Protein AF-A0A1J5IRZ3-F1 (afdb_monomer)

pLDDT: mean 87.58, std 11.27, range [48.81, 98.0]

Organism: NCBI:txid1817892

Mean predicted aligned error: 4.99 Å

Nearest PDB structures (foldseek):
  7cxv-assembly1_B-2  TM=2.344E-01  e=6.772E-01  Saccharothrix mutabilis subsp. capreolus
  7rbp-assembly1_A  TM=2.945E-01  e=4.980E+00  Medicago truncatula
  7x81-assembly1_B  TM=2.844E-01  e=6.298E+00  Micromonospora sp.

Foldseek 3Di:
DPLVLLVVLCVVQVVLLLVLQQVLLVVLVVPDPFDKADWDWDADDPVVNDRKTKIKIFTADPVRQGAKIWIWIWAFVVVVVHDGFIAIWIFIAGPPRRGQDTDGVCVPDPVRGDSDSVVRNVSSVPPDSVVVSCCVVVGSSPDPVSVVNVVVVVD

Sequence (155 aa):
MQLEQYKSVWESLRSTILEKMTALAAGLKTVVEYTVSDVCISGPDEFLLSDEYRISFDLKNEKEVTVLSVEFALMDAADAGEDDGCAVMCGFNGHAGLILGGYAPARYSNDCYTTDVDVLSTRVDEFDIEEAAQFIVNEALQDETLLKEVREASK

Structure (mmCIF, N/CA/C/O backbone):
data_AF-A0A1J5IRZ3-F1
#
_entry.id   AF-A0A1J5IRZ3-F1
#
loop_
_atom_site.group_PDB
_atom_site.id
_atom_site.type_symbol
_atom_site.label_atom_id
_atom_site.label_alt_id
_atom_site.label_comp_id
_atom_site.label_asym_id
_atom_site.label_entity_id
_atom_site.label_seq_id
_atom_site.pdbx_PDB_ins_code
_atom_site.Cartn_x
_atom_site.Cartn_y
_atom_site.Cartn_z
_atom_site.occupancy
_atom_site.B_iso_or_equiv
_atom_site.auth_seq_id
_atom_site.auth_comp_id
_atom_site.auth_asym_id
_atom_site.auth_atom_id
_atom_site.pdbx_PDB_model_num
ATOM 1 N N . MET A 1 1 ? 18.480 7.747 -8.052 1.00 67.31 1 MET A N 1
ATOM 2 C CA . MET A 1 1 ? 18.384 8.055 -9.511 1.00 67.31 1 MET A CA 1
ATOM 3 C C . MET A 1 1 ? 18.301 9.581 -9.739 1.00 67.31 1 MET A C 1
ATOM 5 O O . MET A 1 1 ? 18.199 10.317 -8.766 1.00 67.31 1 MET A O 1
ATOM 9 N N . GLN A 1 2 ? 18.368 10.132 -10.968 1.00 71.19 2 GLN A N 1
ATOM 10 C CA . GLN A 1 2 ? 18.078 11.575 -11.162 1.00 71.19 2 GLN A CA 1
ATOM 11 C C . GLN A 1 2 ? 16.574 11.861 -10.978 1.00 71.19 2 GLN A C 1
ATOM 13 O O . GLN A 1 2 ? 15.745 11.144 -11.536 1.00 71.19 2 GLN A O 1
ATOM 18 N N . LEU A 1 3 ? 16.218 12.946 -10.275 1.00 70.94 3 LEU A N 1
ATOM 19 C CA . LEU A 1 3 ? 14.825 13.303 -9.938 1.00 70.94 3 LEU A CA 1
ATOM 20 C C . LEU A 1 3 ? 13.875 13.341 -11.153 1.00 70.94 3 LEU A C 1
ATOM 22 O O . LEU A 1 3 ? 12.727 12.915 -11.060 1.00 70.94 3 LEU A O 1
ATOM 26 N N . GLU A 1 4 ? 14.351 13.812 -12.308 1.00 71.94 4 GLU A N 1
ATOM 27 C CA . GLU A 1 4 ? 13.554 13.864 -13.545 1.00 71.94 4 GLU A CA 1
ATOM 28 C C . GLU A 1 4 ? 13.215 12.469 -14.089 1.00 71.94 4 GLU A C 1
ATOM 30 O O . GLU A 1 4 ? 12.097 12.228 -14.544 1.00 71.94 4 GLU A O 1
ATOM 35 N N . GLN A 1 5 ? 14.152 11.520 -14.001 1.00 76.19 5 GLN A N 1
ATOM 36 C CA . GLN A 1 5 ? 13.895 10.128 -14.372 1.00 76.19 5 GLN A C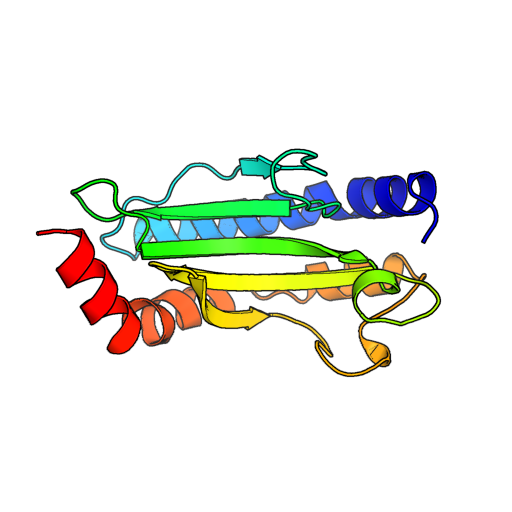A 1
ATOM 37 C C . GLN A 1 5 ? 12.923 9.490 -13.379 1.00 76.19 5 GLN A C 1
ATOM 39 O O . GLN A 1 5 ? 11.962 8.855 -13.794 1.00 76.19 5 GLN A O 1
ATOM 44 N N . TYR A 1 6 ? 13.106 9.747 -12.084 1.00 80.44 6 TYR A N 1
ATOM 45 C CA . TYR A 1 6 ? 12.239 9.241 -11.017 1.00 80.44 6 TYR A CA 1
ATOM 46 C C . TYR A 1 6 ? 10.788 9.695 -11.181 1.00 80.44 6 TYR A C 1
ATOM 48 O O . TYR A 1 6 ? 9.857 8.888 -11.165 1.00 80.44 6 TYR A O 1
ATOM 56 N N . LYS A 1 7 ? 10.597 10.981 -11.474 1.00 84.94 7 LYS A N 1
ATOM 57 C CA . LYS A 1 7 ? 9.291 11.546 -11.804 1.00 84.94 7 LYS A CA 1
ATOM 58 C C . LYS A 1 7 ? 8.692 10.938 -13.075 1.00 84.94 7 LYS A C 1
ATOM 60 O O . LYS A 1 7 ? 7.509 10.617 -13.082 1.00 84.94 7 LYS A O 1
ATOM 65 N N . SER A 1 8 ? 9.488 10.753 -14.129 1.00 87.38 8 SER A N 1
ATOM 66 C CA . SER A 1 8 ? 9.027 10.128 -15.377 1.00 87.38 8 SER A CA 1
ATOM 67 C C . SER A 1 8 ? 8.554 8.686 -15.156 1.00 87.38 8 SER A C 1
ATOM 69 O O . SER A 1 8 ? 7.521 8.287 -15.694 1.00 87.38 8 SER A O 1
ATOM 71 N N . VAL A 1 9 ? 9.282 7.906 -14.349 1.00 90.31 9 VAL A N 1
ATOM 72 C CA . VAL A 1 9 ? 8.874 6.547 -13.962 1.00 90.31 9 VAL A CA 1
ATOM 73 C C . VAL A 1 9 ? 7.553 6.601 -13.198 1.00 90.31 9 VAL A C 1
ATOM 75 O O . VAL A 1 9 ? 6.604 5.914 -13.574 1.00 90.31 9 VAL A O 1
ATOM 78 N N . TRP A 1 10 ? 7.438 7.469 -12.191 1.00 91.31 10 TRP A N 1
ATOM 79 C CA . TRP A 1 10 ? 6.188 7.637 -11.450 1.00 91.31 10 TRP A CA 1
ATOM 80 C C . TRP A 1 10 ? 5.004 7.977 -12.359 1.00 91.31 10 TRP A C 1
ATOM 82 O O . TRP A 1 10 ? 3.959 7.338 -12.272 1.00 91.31 10 TRP A O 1
ATOM 92 N N . GLU A 1 11 ? 5.159 8.947 -13.260 1.00 91.12 11 GLU A N 1
ATOM 93 C CA . GLU A 1 11 ? 4.096 9.361 -14.179 1.00 91.12 11 GLU A CA 1
ATOM 94 C C . GLU A 1 11 ? 3.612 8.212 -15.076 1.00 91.12 11 GLU A C 1
ATOM 96 O O . GLU A 1 11 ? 2.415 8.137 -15.359 1.00 91.12 11 GLU A O 1
ATOM 101 N N . SER A 1 12 ? 4.503 7.290 -15.459 1.00 92.81 12 SER A N 1
ATOM 102 C CA . SER A 1 12 ? 4.144 6.104 -16.248 1.00 92.81 12 SER A CA 1
ATOM 103 C C . SER A 1 12 ? 3.343 5.056 -15.463 1.00 92.81 12 SER A C 1
ATOM 105 O O . SER A 1 12 ? 2.444 4.432 -16.022 1.00 92.81 12 SER A O 1
ATOM 107 N N . LEU A 1 13 ? 3.611 4.902 -14.162 1.00 93.50 13 LEU A N 1
ATOM 108 C CA . LEU A 1 13 ? 2.986 3.879 -13.312 1.00 93.50 13 LEU A CA 1
ATOM 109 C C . LEU A 1 13 ? 1.731 4.388 -12.587 1.00 93.50 13 LEU A C 1
ATOM 111 O O . LEU A 1 13 ? 0.824 3.615 -12.268 1.00 93.50 13 LEU A O 1
ATOM 115 N N . ARG A 1 14 ? 1.664 5.699 -12.321 1.00 94.00 14 ARG A N 1
ATOM 116 C CA . ARG A 1 14 ? 0.679 6.339 -11.436 1.00 94.00 14 ARG A CA 1
ATOM 117 C C . ARG A 1 14 ? -0.763 5.967 -11.762 1.00 94.00 14 ARG A C 1
ATOM 119 O O . ARG A 1 14 ? -1.543 5.764 -10.837 1.00 94.00 14 ARG A O 1
ATOM 126 N N . SER A 1 15 ? -1.139 5.922 -13.041 1.00 95.06 15 SER A N 1
ATOM 127 C CA . SER A 1 15 ? -2.525 5.625 -13.432 1.00 95.06 15 SER A CA 1
ATOM 128 C C . SER A 1 15 ? -2.935 4.216 -13.010 1.00 95.06 15 SER A C 1
ATOM 130 O O . SER A 1 15 ? -3.985 4.047 -12.396 1.00 95.06 15 SER A O 1
ATOM 132 N N . THR A 1 16 ? -2.090 3.223 -13.284 1.00 95.69 16 THR A N 1
ATOM 133 C CA . THR A 1 16 ? -2.353 1.819 -12.949 1.00 95.69 16 THR A CA 1
ATOM 134 C C . THR A 1 16 ? -2.359 1.603 -11.438 1.00 95.69 16 THR A C 1
ATOM 136 O O . THR A 1 16 ? -3.252 0.944 -10.907 1.00 95.69 16 THR A O 1
ATOM 139 N N . ILE A 1 17 ? -1.410 2.215 -10.720 1.00 95.50 17 ILE A N 1
ATOM 140 C CA . ILE A 1 17 ? -1.378 2.165 -9.251 1.00 95.50 17 ILE A CA 1
ATOM 141 C C . ILE A 1 17 ? -2.657 2.784 -8.676 1.00 95.50 17 ILE A C 1
ATOM 143 O O . ILE A 1 17 ? -3.288 2.198 -7.797 1.00 95.50 17 ILE A O 1
ATOM 147 N N . LEU A 1 18 ? -3.076 3.946 -9.188 1.00 96.38 18 LEU A N 1
ATOM 148 C CA . LEU A 1 18 ? -4.282 4.627 -8.725 1.00 96.38 18 LEU A CA 1
ATOM 149 C C . LEU A 1 18 ? -5.533 3.781 -8.956 1.00 96.38 18 LEU A C 1
ATOM 151 O O . LEU A 1 18 ? -6.375 3.693 -8.064 1.00 96.38 18 LEU A O 1
ATOM 155 N N . GLU A 1 19 ? -5.652 3.153 -10.125 1.00 97.12 19 GLU A N 1
ATOM 156 C CA . GLU A 1 19 ? -6.763 2.257 -10.444 1.00 97.12 19 GLU A CA 1
ATOM 157 C C . GLU A 1 19 ? -6.831 1.089 -9.455 1.00 97.12 19 GLU A C 1
ATOM 159 O O . GLU A 1 19 ? -7.875 0.864 -8.838 1.00 97.12 19 GLU A O 1
ATOM 164 N N . LYS A 1 20 ? -5.702 0.407 -9.223 1.00 96.56 20 LYS A N 1
ATOM 165 C CA . LYS A 1 20 ? -5.616 -0.730 -8.296 1.00 96.56 20 LYS A CA 1
ATOM 166 C C . LYS A 1 20 ? -5.919 -0.333 -6.853 1.00 96.56 20 LYS A C 1
ATOM 168 O O . LYS A 1 20 ? -6.705 -1.002 -6.188 1.00 96.56 20 LYS A O 1
ATOM 173 N N . MET A 1 21 ? -5.360 0.779 -6.379 1.00 97.50 21 MET A N 1
ATOM 174 C CA . MET A 1 21 ? -5.597 1.282 -5.020 1.00 97.50 21 MET A CA 1
ATOM 175 C C . MET A 1 21 ? -7.043 1.749 -4.825 1.00 97.50 21 MET A C 1
ATOM 177 O O . MET A 1 21 ? -7.634 1.507 -3.775 1.00 97.50 21 MET A O 1
ATOM 181 N N . THR A 1 22 ? -7.650 2.353 -5.850 1.00 98.00 22 THR A N 1
ATOM 182 C CA . THR A 1 22 ? -9.073 2.729 -5.836 1.00 98.00 22 THR A CA 1
ATOM 183 C C . THR A 1 22 ? -9.969 1.498 -5.789 1.00 98.00 22 THR A C 1
ATOM 185 O O . THR A 1 22 ? -10.922 1.467 -5.010 1.00 98.00 22 THR A O 1
ATOM 188 N N . ALA A 1 23 ? -9.658 0.470 -6.579 1.00 97.50 23 ALA A N 1
ATOM 189 C CA . ALA A 1 23 ? -10.389 -0.790 -6.573 1.00 97.50 23 ALA A CA 1
ATOM 190 C C . ALA A 1 23 ? -10.254 -1.528 -5.230 1.00 97.50 23 ALA A C 1
ATOM 192 O O . ALA A 1 23 ? -11.263 -1.987 -4.695 1.00 97.50 23 ALA A O 1
ATOM 193 N N . LEU A 1 24 ? -9.053 -1.564 -4.641 1.00 97.44 24 LEU A N 1
ATOM 194 C CA . LEU A 1 24 ? -8.824 -2.120 -3.305 1.00 97.44 24 LEU A CA 1
ATOM 195 C C . LEU A 1 24 ? -9.640 -1.376 -2.240 1.00 97.44 24 LEU A C 1
ATOM 197 O O . LEU A 1 24 ? -10.392 -1.999 -1.491 1.00 97.44 24 LEU A O 1
ATOM 201 N N . ALA A 1 25 ? -9.553 -0.043 -2.206 1.00 97.75 25 ALA A N 1
ATOM 202 C CA . ALA A 1 25 ? -10.307 0.779 -1.263 1.00 97.75 25 ALA A CA 1
ATOM 203 C C . ALA A 1 25 ? -11.825 0.581 -1.420 1.00 97.75 25 ALA A C 1
ATOM 205 O O . ALA A 1 25 ? -12.543 0.435 -0.430 1.00 97.75 25 ALA A O 1
ATOM 206 N N . ALA A 1 26 ? -12.327 0.535 -2.658 1.00 97.00 26 ALA A N 1
ATOM 207 C CA . ALA A 1 26 ? -13.737 0.284 -2.943 1.00 97.00 26 ALA A CA 1
ATOM 208 C C . ALA A 1 26 ? -14.184 -1.118 -2.500 1.00 97.00 26 ALA A C 1
ATOM 210 O O . ALA A 1 26 ? -15.260 -1.251 -1.921 1.00 97.00 26 ALA A O 1
ATOM 211 N N . GLY A 1 27 ? -13.359 -2.146 -2.723 1.00 96.62 27 GLY A N 1
ATOM 212 C CA . GLY A 1 27 ? -13.619 -3.507 -2.255 1.00 96.62 27 GLY A CA 1
ATOM 213 C C . GLY A 1 27 ? -13.706 -3.575 -0.731 1.00 96.62 27 GLY A C 1
ATOM 214 O O . GLY A 1 27 ? -14.701 -4.060 -0.191 1.00 96.62 27 GLY A O 1
ATOM 215 N N . LEU A 1 28 ? -12.727 -2.992 -0.031 1.00 97.06 28 LEU A N 1
ATOM 216 C CA . LEU A 1 28 ? -12.690 -2.956 1.433 1.00 97.06 28 LEU A CA 1
ATOM 217 C C . LEU A 1 28 ? -13.912 -2.251 2.032 1.00 97.06 28 LEU A C 1
ATOM 219 O O . LEU A 1 28 ? -14.503 -2.787 2.967 1.00 97.06 28 LEU A O 1
ATOM 223 N N . LYS A 1 29 ? -14.374 -1.133 1.444 1.00 96.44 29 LYS A N 1
ATOM 224 C CA . LYS A 1 29 ? -15.603 -0.421 1.870 1.00 96.44 29 LYS A CA 1
ATOM 225 C C . LYS A 1 29 ? -16.839 -1.323 1.965 1.00 96.44 29 LYS A C 1
ATOM 227 O O . LYS A 1 29 ? -17.789 -0.969 2.655 1.00 96.44 29 LYS A O 1
ATOM 232 N N . THR A 1 30 ? -16.855 -2.456 1.259 1.00 94.12 30 THR A N 1
ATOM 233 C CA . THR A 1 30 ? -17.990 -3.392 1.256 1.00 94.12 30 THR A CA 1
ATOM 234 C C . THR A 1 30 ? -17.871 -4.532 2.267 1.00 94.12 30 THR A C 1
ATOM 236 O O . THR A 1 30 ? -18.867 -5.214 2.507 1.00 94.12 30 THR A O 1
ATOM 239 N N . VAL A 1 31 ? -16.690 -4.748 2.859 1.00 94.25 31 VAL A N 1
ATOM 240 C CA . VAL A 1 31 ? -16.400 -5.935 3.686 1.00 94.25 31 VAL A CA 1
ATOM 241 C C . VAL A 1 31 ? -15.846 -5.628 5.077 1.00 94.25 31 VAL A C 1
ATOM 243 O O . VAL A 1 31 ? -15.894 -6.510 5.931 1.00 94.25 31 VAL A O 1
ATOM 246 N N . VAL A 1 32 ? -15.346 -4.414 5.336 1.00 94.81 32 VAL A N 1
ATOM 247 C CA . VAL A 1 32 ? -14.852 -4.016 6.667 1.00 94.81 32 VAL A CA 1
ATOM 248 C C . VAL A 1 32 ? -15.831 -3.096 7.394 1.00 94.81 32 VAL A C 1
ATOM 250 O O . VAL A 1 32 ? -16.587 -2.356 6.771 1.00 94.81 32 VAL A O 1
ATOM 253 N N . GLU A 1 33 ? -15.788 -3.104 8.728 1.00 94.12 33 GLU A N 1
ATOM 254 C CA . GLU A 1 33 ? -16.567 -2.180 9.571 1.00 94.12 33 GLU A CA 1
ATOM 255 C C . GLU A 1 33 ? -15.924 -0.787 9.724 1.00 94.12 33 GLU A C 1
ATOM 257 O O . GLU A 1 33 ? -16.530 0.126 10.281 1.00 94.12 33 GLU A O 1
ATOM 262 N N . TYR A 1 34 ? -14.697 -0.615 9.227 1.00 95.38 34 TYR A N 1
ATOM 263 C CA . TYR A 1 34 ? -13.935 0.629 9.303 1.00 95.38 34 TYR A CA 1
ATOM 264 C C . TYR A 1 34 ? -14.329 1.627 8.208 1.00 95.38 34 TYR A C 1
ATOM 266 O O . TYR A 1 34 ? -14.646 1.256 7.076 1.00 95.38 34 TYR A O 1
ATOM 274 N N . THR A 1 35 ? -14.212 2.918 8.515 1.00 96.94 35 THR A N 1
ATOM 275 C CA . THR A 1 35 ? -14.305 3.981 7.512 1.00 96.94 35 THR A CA 1
ATOM 276 C C . THR A 1 35 ? -13.052 3.955 6.648 1.00 96.94 35 THR A C 1
ATOM 278 O O . THR A 1 35 ? -11.961 4.265 7.121 1.00 96.94 35 THR A O 1
ATOM 281 N N . VAL A 1 36 ? -13.201 3.615 5.370 1.00 97.44 36 VAL A N 1
ATOM 282 C CA . VAL A 1 36 ? -12.114 3.714 4.387 1.00 97.44 36 VAL A CA 1
ATOM 283 C C . VAL A 1 36 ? -12.092 5.131 3.814 1.00 97.44 36 VAL A C 1
ATOM 285 O O . VAL A 1 36 ? -13.095 5.584 3.250 1.00 97.44 36 VAL A O 1
ATOM 288 N N . SER A 1 37 ? -10.963 5.827 3.946 1.00 96.56 37 SER A N 1
ATOM 289 C CA . SER A 1 37 ? -10.784 7.178 3.411 1.00 96.56 37 SER A CA 1
ATOM 290 C C . SER A 1 37 ? -10.839 7.207 1.882 1.00 96.56 37 SER A C 1
ATOM 292 O O . SER A 1 37 ? -10.861 6.179 1.198 1.00 96.56 37 SER A O 1
ATOM 294 N N . ASP A 1 38 ? -10.846 8.413 1.323 1.00 95.50 38 ASP A N 1
ATOM 295 C CA . ASP A 1 38 ? -10.550 8.578 -0.095 1.00 95.50 38 ASP A CA 1
ATOM 296 C C . ASP A 1 38 ? -9.081 8.245 -0.371 1.00 95.50 38 ASP A C 1
ATOM 298 O O . ASP A 1 38 ? -8.219 8.397 0.503 1.00 95.50 38 ASP A O 1
ATOM 302 N N . VAL A 1 39 ? -8.817 7.776 -1.591 1.00 96.38 39 VAL A N 1
ATOM 303 C CA . VAL A 1 39 ? -7.459 7.515 -2.065 1.00 96.38 39 VAL A CA 1
ATOM 304 C C . VAL A 1 39 ? -6.768 8.848 -2.323 1.00 96.38 39 VAL A C 1
ATOM 306 O O . VAL A 1 39 ? -7.250 9.676 -3.099 1.00 96.38 39 VAL A O 1
ATOM 309 N N . CYS A 1 40 ? -5.635 9.048 -1.663 1.00 93.62 40 CYS A N 1
ATOM 310 C CA . CYS A 1 40 ? -4.804 10.231 -1.766 1.00 93.62 40 CYS A CA 1
ATOM 311 C C . CYS A 1 40 ? -3.574 9.943 -2.629 1.00 93.62 40 CYS A C 1
ATOM 313 O O . CYS A 1 40 ? -3.065 8.825 -2.664 1.00 93.62 40 CYS A O 1
ATOM 315 N N . ILE A 1 41 ? -3.093 10.972 -3.321 1.00 90.81 41 ILE A N 1
ATOM 316 C CA . ILE A 1 41 ? -1.834 10.942 -4.060 1.00 90.81 41 ILE A CA 1
ATOM 317 C C . ILE A 1 41 ? -0.927 11.966 -3.396 1.00 90.81 41 ILE A C 1
ATOM 319 O O . ILE A 1 41 ? -1.232 13.160 -3.424 1.00 90.81 41 ILE A O 1
ATOM 323 N N . SER A 1 42 ? 0.175 11.505 -2.823 1.00 84.62 42 SER A N 1
ATOM 324 C CA . SER A 1 42 ? 1.214 12.357 -2.253 1.00 84.62 42 SER A CA 1
ATOM 325 C C . SER A 1 42 ? 2.502 12.221 -3.060 1.00 84.62 42 SER A C 1
ATOM 327 O O . SER A 1 42 ? 2.775 11.196 -3.685 1.00 84.62 42 SER A O 1
ATOM 329 N N . GLY A 1 43 ? 3.263 13.306 -3.116 1.00 75.06 43 GLY A N 1
ATOM 330 C CA . GLY A 1 43 ? 4.587 13.323 -3.725 1.00 75.06 43 GLY A CA 1
ATOM 331 C C . GLY A 1 43 ? 5.664 13.573 -2.675 1.00 75.06 43 GLY A C 1
ATOM 332 O O . GLY A 1 43 ? 5.337 13.586 -1.486 1.00 75.06 43 GLY A O 1
ATOM 333 N N . PRO A 1 44 ? 6.897 13.851 -3.131 1.00 70.25 44 PRO A N 1
ATOM 334 C CA . PRO A 1 44 ? 7.980 14.314 -2.281 1.00 70.25 44 PRO A CA 1
ATOM 335 C C . PRO A 1 44 ? 7.490 15.438 -1.364 1.00 70.25 44 PRO A C 1
ATOM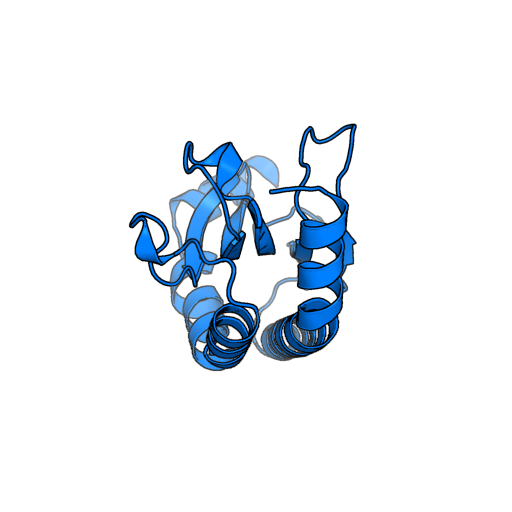 337 O O . PRO A 1 44 ? 6.997 16.466 -1.841 1.00 70.25 44 PRO A O 1
ATOM 340 N N . ASP A 1 45 ? 7.596 15.223 -0.060 1.00 60.34 45 ASP A N 1
ATOM 341 C CA . ASP A 1 45 ? 7.179 16.167 0.967 1.00 60.34 45 ASP A CA 1
ATOM 342 C C . ASP A 1 45 ? 8.404 16.565 1.795 1.00 60.34 45 ASP A C 1
ATOM 344 O O . ASP A 1 45 ? 8.947 15.782 2.581 1.00 60.34 45 ASP A O 1
ATOM 348 N N . GLU A 1 46 ? 8.827 17.821 1.625 1.00 50.19 46 GLU A N 1
ATOM 349 C CA . GLU A 1 46 ? 9.956 18.414 2.348 1.00 50.19 46 GLU A CA 1
ATOM 350 C C . GLU A 1 46 ? 9.759 18.390 3.876 1.00 50.19 46 GLU A C 1
ATOM 352 O O . GLU A 1 46 ? 10.741 18.386 4.619 1.00 50.19 46 GLU A O 1
ATOM 357 N N . PHE A 1 47 ? 8.514 18.351 4.366 1.00 48.81 47 PHE A N 1
ATOM 358 C CA . PHE A 1 47 ? 8.200 18.279 5.795 1.00 48.81 47 PHE A CA 1
ATOM 359 C C . PHE A 1 47 ? 8.265 16.858 6.352 1.00 48.81 47 PHE A C 1
ATOM 361 O O . PHE A 1 47 ? 8.636 16.685 7.514 1.00 48.81 47 PHE A O 1
ATOM 368 N N . LEU A 1 48 ? 7.912 15.851 5.549 1.00 50.62 48 LEU A N 1
ATOM 369 C CA . LEU A 1 48 ? 7.961 14.442 5.956 1.00 50.62 48 LEU A CA 1
ATOM 370 C C . LEU A 1 48 ? 9.329 13.799 5.705 1.00 50.62 48 LEU A C 1
ATOM 372 O O . LEU A 1 48 ? 9.512 12.636 6.057 1.00 50.62 48 LEU A O 1
ATOM 376 N N . LEU A 1 49 ? 10.282 14.551 5.133 1.00 58.69 49 LEU A N 1
ATOM 377 C CA . LEU A 1 49 ? 11.598 14.052 4.717 1.00 58.69 49 LEU A CA 1
ATOM 378 C C . LEU A 1 49 ? 11.478 12.797 3.841 1.00 58.69 49 LEU A C 1
ATOM 380 O O . LEU A 1 49 ? 12.322 11.909 3.908 1.00 58.69 49 LEU A O 1
ATOM 384 N N . SER A 1 50 ? 10.404 12.723 3.054 1.00 64.38 50 SER A N 1
ATOM 385 C CA . SER A 1 50 ? 10.187 11.656 2.089 1.00 64.38 50 SER A CA 1
ATOM 386 C C . SER A 1 50 ? 10.267 12.263 0.704 1.00 64.38 50 SER A C 1
ATOM 388 O O . SER A 1 50 ? 9.559 13.217 0.386 1.00 64.38 50 SER A O 1
ATOM 390 N N . ASP A 1 51 ? 11.142 11.711 -0.114 1.00 67.75 51 ASP A N 1
ATOM 391 C CA . ASP A 1 51 ? 11.282 11.998 -1.534 1.00 67.75 51 ASP A CA 1
ATOM 392 C C . ASP A 1 51 ? 10.453 11.040 -2.406 1.00 67.75 51 ASP A C 1
ATOM 394 O O . ASP A 1 51 ? 10.531 11.088 -3.634 1.00 67.75 51 ASP A O 1
ATOM 398 N N . GLU A 1 52 ? 9.601 10.219 -1.786 1.00 77.56 52 GLU A N 1
ATOM 399 C CA . GLU A 1 52 ? 8.881 9.158 -2.474 1.00 77.56 52 GLU A CA 1
ATOM 400 C C . GLU A 1 52 ? 7.504 9.597 -2.973 1.00 77.56 52 GLU A C 1
ATOM 402 O O . GLU A 1 52 ? 6.708 10.231 -2.270 1.00 77.56 52 GLU A O 1
ATOM 407 N N . TYR A 1 53 ? 7.172 9.182 -4.194 1.00 86.31 53 TYR A N 1
ATOM 408 C CA . TYR A 1 53 ? 5.802 9.274 -4.682 1.00 86.31 53 TYR A CA 1
ATOM 409 C C . TYR A 1 53 ? 4.951 8.125 -4.151 1.00 86.31 53 TYR A C 1
ATOM 411 O O . TYR A 1 53 ? 5.343 6.958 -4.223 1.00 86.31 53 TYR A O 1
ATOM 419 N N . ARG A 1 54 ? 3.758 8.463 -3.653 1.00 91.06 54 ARG A N 1
ATOM 420 C CA . ARG A 1 54 ? 2.881 7.532 -2.942 1.00 91.06 54 ARG A CA 1
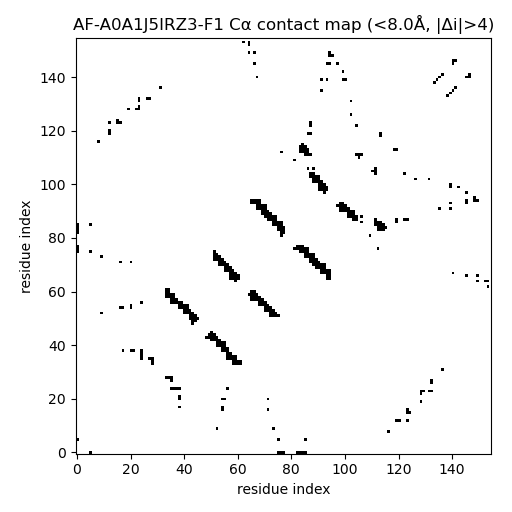ATOM 421 C C . ARG A 1 54 ? 1.421 7.708 -3.344 1.00 91.06 54 ARG A C 1
ATOM 423 O O . ARG A 1 54 ? 0.942 8.812 -3.609 1.00 91.06 54 ARG A O 1
ATOM 430 N N . ILE A 1 55 ? 0.694 6.600 -3.356 1.00 94.94 55 ILE A N 1
ATOM 431 C CA . ILE A 1 55 ? -0.768 6.568 -3.376 1.00 94.94 55 ILE A CA 1
ATOM 432 C C . ILE A 1 55 ? -1.206 5.811 -2.133 1.00 94.94 55 ILE A C 1
ATOM 434 O O . ILE A 1 55 ? -0.747 4.695 -1.911 1.00 94.94 55 ILE A O 1
ATOM 438 N N . SER A 1 56 ? -2.079 6.394 -1.322 1.00 95.56 56 SER A N 1
ATOM 439 C CA . SER A 1 56 ? -2.451 5.807 -0.036 1.00 95.56 56 SER A CA 1
ATOM 440 C C . SER A 1 56 ? -3.914 6.020 0.319 1.00 95.56 56 SER A C 1
ATOM 442 O O . SER A 1 56 ? -4.591 6.893 -0.223 1.00 95.56 56 SER A O 1
ATOM 444 N N . PHE A 1 57 ? -4.415 5.195 1.229 1.00 97.44 57 PHE A N 1
ATOM 445 C CA . PHE A 1 57 ? -5.680 5.411 1.922 1.00 97.44 57 PHE A CA 1
ATOM 446 C C . PHE A 1 57 ? -5.606 4.810 3.326 1.00 97.44 57 PHE A C 1
ATOM 448 O O . PHE A 1 57 ? -4.807 3.912 3.595 1.00 97.44 57 PHE A O 1
ATOM 455 N N . ASP A 1 58 ? -6.482 5.283 4.204 1.00 97.56 58 ASP A N 1
ATOM 456 C CA . ASP A 1 58 ? -6.551 4.858 5.595 1.00 97.56 58 ASP A CA 1
ATOM 457 C C . ASP A 1 58 ? -7.858 4.122 5.889 1.00 97.56 58 ASP A C 1
ATOM 459 O O . ASP A 1 58 ? -8.926 4.480 5.386 1.00 97.56 58 ASP A O 1
ATOM 463 N N . LEU A 1 59 ? -7.786 3.140 6.782 1.00 97.56 59 LEU A N 1
ATOM 464 C CA . LEU A 1 59 ? -8.919 2.581 7.505 1.00 97.56 59 LEU A CA 1
ATOM 465 C C . LEU A 1 59 ? -8.962 3.233 8.883 1.00 97.56 59 LEU A C 1
ATOM 467 O O . LEU A 1 59 ? -8.008 3.140 9.661 1.00 97.56 59 LEU A O 1
ATOM 471 N N . LYS A 1 60 ? -10.086 3.873 9.195 1.00 96.94 60 LYS A N 1
ATOM 472 C CA . LYS A 1 60 ? -10.316 4.577 10.456 1.00 96.94 60 LYS A CA 1
ATOM 473 C C . LYS A 1 60 ? -11.450 3.939 11.239 1.00 96.94 60 LYS A C 1
ATOM 475 O O . LYS A 1 60 ? -12.432 3.470 10.666 1.00 96.94 60 LYS A O 1
ATOM 480 N N . ASN A 1 61 ? -11.320 3.924 12.560 1.00 94.38 61 ASN A N 1
ATOM 481 C CA . ASN A 1 61 ? -12.413 3.511 13.436 1.00 94.38 61 ASN A CA 1
ATOM 482 C C . ASN A 1 61 ? -13.457 4.633 13.610 1.00 94.38 61 ASN A C 1
ATOM 484 O O . ASN A 1 61 ? -13.294 5.743 13.108 1.00 94.38 61 ASN A O 1
ATOM 488 N N . GLU A 1 62 ? -14.516 4.359 14.374 1.00 92.62 62 GLU A N 1
ATOM 489 C CA . GLU A 1 62 ? -15.598 5.316 14.671 1.00 92.62 62 GLU A CA 1
ATOM 490 C C . GLU A 1 62 ? -15.142 6.620 15.357 1.00 92.62 62 GLU A C 1
ATOM 492 O O . GLU A 1 62 ? -15.876 7.606 15.365 1.00 92.62 62 GLU A O 1
ATOM 497 N N . LYS A 1 63 ? -13.938 6.635 15.945 1.00 92.38 63 LYS A N 1
ATOM 498 C CA . LYS A 1 63 ? -13.331 7.804 16.598 1.00 92.38 63 LYS A CA 1
ATOM 499 C C . LYS A 1 63 ? -12.338 8.535 15.693 1.00 92.38 63 LYS A C 1
ATOM 501 O O . LYS A 1 63 ? -11.567 9.348 16.193 1.00 92.38 63 LYS A O 1
ATOM 506 N N . GLU A 1 64 ? -12.336 8.238 14.392 1.00 92.38 64 GLU A N 1
ATOM 507 C CA . GLU A 1 64 ? -11.415 8.801 13.395 1.00 92.38 64 GLU A CA 1
ATOM 508 C C . GLU A 1 64 ? -9.931 8.468 13.647 1.00 92.38 64 GLU A C 1
ATOM 510 O O . GLU A 1 64 ? -9.039 9.099 13.078 1.00 92.38 64 GLU A O 1
ATOM 515 N N . VAL A 1 65 ? -9.640 7.453 14.470 1.00 93.62 65 VAL A N 1
ATOM 516 C CA . VAL A 1 65 ? -8.272 6.958 14.668 1.00 93.62 65 VAL A CA 1
ATOM 517 C C . VAL A 1 65 ? -7.903 6.065 13.490 1.00 93.62 65 VAL A C 1
ATOM 519 O O . VAL A 1 65 ? -8.601 5.083 13.224 1.00 93.62 65 VAL A O 1
ATOM 522 N N . THR A 1 66 ? -6.794 6.376 12.814 1.00 94.81 66 THR A N 1
ATOM 523 C CA . THR A 1 66 ? -6.216 5.500 11.787 1.00 94.81 66 THR A CA 1
ATOM 524 C C . THR A 1 66 ? -5.765 4.189 12.424 1.00 94.81 66 THR A C 1
ATOM 526 O O . THR A 1 66 ? -4.908 4.172 13.313 1.00 94.81 66 THR A O 1
ATOM 529 N N . VAL A 1 67 ? -6.390 3.106 11.970 1.00 96.12 67 VAL A N 1
ATOM 530 C CA . VAL A 1 67 ? -6.118 1.719 12.356 1.00 96.12 67 VAL A CA 1
ATOM 531 C C . VAL A 1 67 ? -5.077 1.128 11.420 1.00 96.12 67 VAL A C 1
ATOM 533 O O . VAL A 1 67 ? -4.106 0.542 11.878 1.00 96.12 67 VAL A O 1
ATOM 536 N N . LEU A 1 68 ? -5.265 1.310 10.115 1.00 96.56 68 LEU A N 1
ATOM 537 C CA . LEU A 1 68 ? -4.373 0.787 9.092 1.00 96.56 68 LEU A CA 1
ATOM 538 C C . LEU A 1 68 ? -4.236 1.815 7.973 1.00 96.56 68 LEU A C 1
ATOM 540 O O . LEU A 1 68 ? -5.243 2.264 7.434 1.00 96.56 68 LEU A O 1
ATOM 544 N N . SER A 1 69 ? -3.009 2.142 7.603 1.00 95.94 69 SER A N 1
ATOM 545 C CA . SER A 1 69 ? -2.669 2.867 6.385 1.00 95.94 69 SER A CA 1
ATOM 546 C C . SER A 1 69 ? -2.168 1.877 5.341 1.00 95.94 69 SER A C 1
ATOM 548 O O . SER A 1 69 ? -1.276 1.066 5.606 1.00 95.94 69 SER A O 1
ATOM 550 N N . VAL A 1 70 ? -2.748 1.953 4.148 1.00 96.00 70 VAL A N 1
ATOM 551 C CA . VAL A 1 70 ? -2.323 1.191 2.974 1.00 96.00 70 VAL A CA 1
ATOM 552 C C . VAL A 1 70 ? -1.641 2.158 2.023 1.00 96.00 70 VAL A C 1
ATOM 554 O O . VAL A 1 70 ? -2.236 3.162 1.633 1.00 96.00 70 VAL A O 1
ATOM 557 N N . GLU A 1 71 ? -0.400 1.872 1.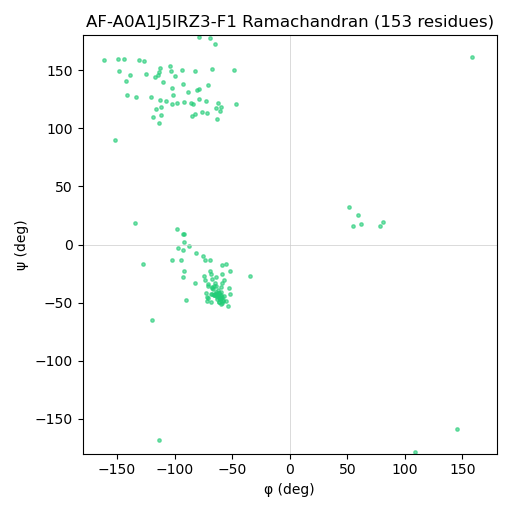652 1.00 93.81 71 GLU A N 1
ATOM 558 C CA . GLU A 1 71 ? 0.417 2.774 0.841 1.00 93.81 71 GLU A CA 1
ATOM 559 C C . GLU A 1 71 ? 1.093 2.017 -0.289 1.00 93.81 71 GLU A C 1
ATOM 561 O O . GLU A 1 71 ? 1.810 1.058 -0.040 1.00 93.81 71 GLU A O 1
ATOM 566 N N . PHE A 1 72 ? 0.924 2.496 -1.516 1.00 93.44 72 PHE A N 1
ATOM 567 C CA . PHE A 1 72 ? 1.723 2.088 -2.658 1.00 93.44 72 PHE A CA 1
ATOM 568 C C . PHE A 1 72 ? 2.758 3.172 -2.969 1.00 93.44 72 PHE A C 1
ATOM 570 O O . PHE A 1 72 ? 2.379 4.308 -3.255 1.00 93.44 72 PHE A O 1
ATOM 577 N N . ALA A 1 73 ? 4.041 2.823 -2.937 1.00 90.94 73 ALA A N 1
ATOM 578 C CA . ALA A 1 73 ? 5.164 3.736 -3.105 1.00 90.94 73 ALA A CA 1
ATOM 579 C C . ALA A 1 73 ? 6.101 3.289 -4.235 1.00 90.94 73 ALA A C 1
ATOM 581 O O . ALA A 1 73 ? 6.305 2.091 -4.465 1.00 90.94 73 ALA A O 1
ATOM 582 N N . LEU A 1 74 ? 6.690 4.269 -4.919 1.00 89.50 74 LEU A N 1
ATOM 583 C CA . LEU A 1 74 ? 7.893 4.077 -5.726 1.00 89.50 74 LEU A CA 1
ATOM 584 C C . LEU A 1 74 ? 9.095 4.379 -4.821 1.00 89.50 74 LEU A C 1
ATOM 586 O O . LEU A 1 74 ? 9.175 5.473 -4.288 1.00 89.50 74 LEU A O 1
ATOM 590 N N . MET A 1 75 ? 10.019 3.445 -4.639 1.00 87.19 75 MET A N 1
ATOM 591 C CA . MET A 1 75 ? 11.195 3.623 -3.773 1.00 87.19 75 MET A CA 1
ATOM 592 C C . MET A 1 75 ? 12.429 3.917 -4.631 1.00 87.19 75 MET A C 1
ATOM 594 O O . MET A 1 75 ? 12.630 3.227 -5.639 1.00 87.19 75 MET A O 1
ATOM 598 N N . ASP A 1 76 ? 13.253 4.900 -4.256 1.00 83.56 76 ASP A N 1
ATOM 599 C CA . ASP A 1 76 ? 14.557 5.131 -4.899 1.00 83.56 76 ASP A CA 1
ATOM 600 C C . ASP A 1 76 ? 15.585 4.122 -4.353 1.00 83.56 76 ASP A C 1
ATOM 602 O O . ASP A 1 76 ? 15.683 3.877 -3.151 1.00 83.56 76 ASP A O 1
ATOM 606 N N . ALA A 1 77 ? 16.357 3.509 -5.250 1.00 82.12 77 ALA A N 1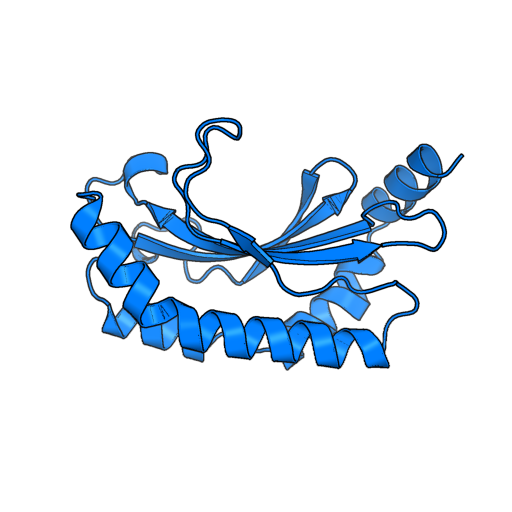
ATOM 607 C CA . ALA A 1 77 ? 17.455 2.609 -4.903 1.00 82.12 77 ALA A CA 1
ATOM 608 C C . ALA A 1 77 ? 18.510 3.275 -4.001 1.00 82.12 77 ALA A C 1
ATOM 610 O O . ALA A 1 77 ? 19.103 2.612 -3.146 1.00 82.12 77 ALA A O 1
ATOM 611 N N . ALA A 1 78 ? 18.700 4.592 -4.148 1.00 78.12 78 ALA A N 1
ATOM 612 C CA . ALA A 1 78 ? 19.673 5.354 -3.374 1.00 78.12 78 ALA A CA 1
ATOM 613 C C . ALA A 1 78 ? 19.418 5.279 -1.857 1.00 78.12 78 ALA A C 1
ATOM 615 O O . ALA A 1 78 ? 20.374 5.171 -1.085 1.00 78.12 78 ALA A O 1
ATOM 616 N N . ASP A 1 79 ? 18.153 5.252 -1.426 1.00 72.50 79 ASP A N 1
ATOM 617 C CA . ASP A 1 79 ? 17.790 5.160 -0.004 1.00 72.50 79 ASP A CA 1
ATOM 618 C C . ASP A 1 79 ? 18.124 3.798 0.610 1.00 72.50 79 ASP A C 1
ATO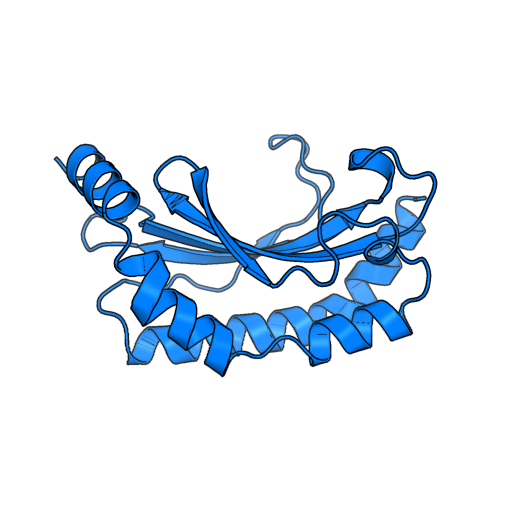M 620 O O . ASP A 1 79 ? 18.328 3.676 1.820 1.00 72.50 79 ASP A O 1
ATOM 624 N N . ALA A 1 80 ? 18.236 2.769 -0.230 1.00 70.56 80 ALA A N 1
ATOM 625 C CA . ALA A 1 80 ? 18.651 1.430 0.165 1.00 70.56 80 ALA A CA 1
ATOM 626 C C . ALA A 1 80 ? 20.164 1.191 0.038 1.00 70.56 80 ALA A C 1
ATOM 628 O O . ALA A 1 80 ? 20.637 0.097 0.347 1.00 70.56 80 ALA A O 1
ATOM 629 N N . GLY A 1 81 ? 20.935 2.204 -0.370 1.00 71.12 81 GLY A N 1
ATOM 630 C CA . GLY A 1 81 ? 22.379 2.089 -0.580 1.00 71.12 81 GLY A CA 1
ATOM 631 C C . GLY A 1 81 ? 22.771 1.406 -1.893 1.00 71.12 81 GLY A C 1
ATOM 632 O O . GLY A 1 81 ? 23.923 0.997 -2.029 1.00 71.12 81 GLY A O 1
ATOM 633 N N . GLU A 1 82 ? 21.837 1.290 -2.841 1.00 76.31 82 GLU A N 1
ATOM 634 C CA . GLU A 1 82 ? 22.087 0.809 -4.200 1.00 76.31 82 GLU A CA 1
ATOM 635 C C . GLU A 1 82 ? 22.359 1.990 -5.149 1.00 76.31 82 GLU A C 1
ATOM 637 O O . GLU A 1 82 ? 21.869 3.104 -4.953 1.00 76.31 82 GLU A O 1
ATOM 642 N N . ASP A 1 83 ? 23.163 1.753 -6.188 1.00 71.88 83 ASP A N 1
ATOM 643 C CA . ASP A 1 83 ? 23.691 2.832 -7.035 1.00 71.88 83 ASP A CA 1
ATOM 644 C C . ASP A 1 83 ? 22.635 3.449 -7.979 1.00 71.88 83 ASP A C 1
ATOM 646 O O . ASP A 1 83 ? 22.743 4.631 -8.323 1.00 71.88 83 ASP A O 1
ATOM 650 N N . ASP A 1 84 ? 21.632 2.680 -8.430 1.00 82.44 84 ASP A N 1
ATOM 651 C CA . ASP A 1 84 ? 20.618 3.157 -9.383 1.00 82.44 84 ASP A CA 1
ATOM 652 C C . ASP A 1 84 ? 19.335 2.300 -9.411 1.00 82.44 84 ASP A C 1
ATOM 654 O O . ASP A 1 84 ? 19.347 1.117 -9.071 1.00 82.44 84 ASP A O 1
ATOM 658 N N . GLY A 1 85 ? 18.236 2.894 -9.889 1.00 87.75 85 GLY A N 1
ATOM 659 C CA . GLY A 1 85 ? 16.953 2.226 -10.127 1.00 87.75 85 GLY A CA 1
ATOM 660 C C . GLY A 1 85 ? 15.821 2.596 -9.166 1.00 87.75 85 GLY A C 1
ATOM 661 O O . GLY A 1 85 ? 15.951 3.439 -8.279 1.00 87.75 85 GLY A O 1
ATOM 662 N N . CYS A 1 86 ? 14.675 1.950 -9.377 1.00 89.06 86 CYS A N 1
ATOM 663 C CA . CYS A 1 86 ? 13.500 2.044 -8.518 1.00 89.06 86 CYS A CA 1
ATOM 664 C C . CYS A 1 86 ? 12.950 0.670 -8.168 1.00 89.06 86 CYS A C 1
ATOM 666 O O . CYS A 1 86 ? 13.131 -0.295 -8.912 1.00 89.06 86 CYS A O 1
ATOM 668 N N . ALA A 1 87 ? 12.191 0.625 -7.081 1.00 89.06 87 ALA A N 1
ATOM 669 C CA . ALA A 1 87 ? 11.340 -0.499 -6.726 1.00 89.06 87 ALA A CA 1
ATOM 670 C C . ALA A 1 87 ? 9.902 -0.021 -6.488 1.00 89.06 87 ALA A C 1
ATOM 672 O O . ALA A 1 87 ? 9.664 1.146 -6.190 1.00 89.06 87 ALA A O 1
ATOM 673 N N . VAL A 1 88 ? 8.936 -0.928 -6.608 1.00 90.44 88 VAL A N 1
ATOM 674 C CA . VAL A 1 88 ? 7.540 -0.679 -6.228 1.00 90.44 88 VAL A CA 1
ATOM 675 C C . VAL A 1 88 ? 7.194 -1.492 -4.990 1.00 90.44 88 VAL A C 1
ATOM 677 O O . VAL A 1 88 ? 7.603 -2.647 -4.866 1.00 90.44 88 VAL A O 1
ATOM 680 N N . MET A 1 89 ? 6.434 -0.894 -4.080 1.00 91.38 89 MET A N 1
ATOM 681 C CA . MET A 1 89 ? 6.005 -1.527 -2.837 1.00 91.38 89 MET A CA 1
ATOM 682 C C . MET A 1 89 ? 4.573 -1.110 -2.513 1.00 91.38 89 MET A C 1
ATOM 684 O O . MET A 1 89 ? 4.236 0.057 -2.643 1.00 91.38 89 MET A O 1
ATOM 688 N N . CYS A 1 90 ? 3.767 -2.044 -2.019 1.00 92.62 90 CYS A N 1
ATOM 689 C CA . CYS A 1 90 ? 2.530 -1.775 -1.300 1.00 92.62 90 CYS A CA 1
ATOM 690 C C . CYS A 1 90 ? 2.703 -2.194 0.167 1.00 92.62 90 CYS A C 1
ATOM 692 O O . CYS A 1 90 ? 2.854 -3.380 0.450 1.00 92.62 90 CYS A O 1
ATOM 694 N N . GLY A 1 91 ? 2.735 -1.246 1.098 1.00 92.75 91 GLY A N 1
ATOM 695 C CA . GLY A 1 91 ? 2.880 -1.477 2.533 1.00 92.75 91 GLY A CA 1
ATOM 696 C C . GLY A 1 91 ? 1.551 -1.413 3.285 1.00 92.75 91 GLY A C 1
ATOM 697 O O . GLY A 1 91 ? 0.684 -0.595 2.974 1.00 92.75 91 GLY A O 1
ATOM 698 N N . PHE A 1 92 ? 1.429 -2.246 4.320 1.00 94.06 92 PHE A N 1
ATOM 699 C CA . PHE A 1 92 ? 0.328 -2.220 5.283 1.00 94.06 92 PHE A CA 1
ATOM 700 C C . PHE A 1 92 ? 0.885 -1.816 6.651 1.00 94.06 92 PHE A C 1
ATOM 702 O O . PHE A 1 92 ? 1.558 -2.607 7.317 1.00 94.06 92 PHE A O 1
ATOM 709 N N . ASN A 1 93 ? 0.634 -0.571 7.052 1.00 93.62 93 ASN A N 1
ATOM 710 C CA . ASN A 1 93 ? 1.151 0.002 8.291 1.00 93.62 93 ASN A CA 1
ATOM 711 C C . ASN A 1 93 ? 0.001 0.235 9.268 1.00 93.62 93 ASN A C 1
ATOM 713 O O . ASN A 1 93 ? -0.925 0.989 8.987 1.00 93.62 93 ASN A O 1
ATOM 717 N N . GLY A 1 94 ? 0.047 -0.429 10.411 1.00 91.50 94 GLY A N 1
ATOM 718 C CA . GLY A 1 94 ? -0.875 -0.238 11.513 1.00 91.50 94 GLY A CA 1
ATOM 719 C C . GLY A 1 94 ? -0.707 1.108 12.215 1.00 91.50 94 GLY A C 1
ATOM 720 O O . GLY A 1 94 ? 0.188 1.907 11.914 1.00 91.50 94 GLY A O 1
ATOM 721 N N . HIS A 1 95 ? -1.566 1.337 13.206 1.00 89.69 95 HIS A N 1
ATOM 722 C CA . HIS A 1 95 ? -1.434 2.451 14.137 1.00 89.69 95 HIS A CA 1
ATOM 723 C C . HIS A 1 95 ? -0.006 2.549 14.705 1.00 89.69 95 HIS A C 1
ATOM 725 O O . HIS A 1 95 ? 0.708 1.556 14.798 1.00 89.69 95 HIS A O 1
ATOM 731 N N . ALA A 1 96 ? 0.432 3.767 15.039 1.00 86.06 96 ALA A N 1
ATOM 732 C CA . ALA A 1 96 ? 1.784 4.046 15.536 1.00 86.06 96 ALA A CA 1
ATOM 733 C C . ALA A 1 96 ? 2.945 3.565 14.627 1.00 86.06 96 ALA A C 1
ATOM 735 O O . ALA A 1 96 ? 4.092 3.534 15.069 1.00 86.06 96 ALA A O 1
ATOM 736 N N . GLY A 1 97 ? 2.676 3.250 13.353 1.00 84.81 97 GLY A N 1
ATOM 737 C CA . GLY A 1 97 ? 3.690 2.799 12.398 1.00 84.81 97 GLY A CA 1
ATOM 738 C C . GLY A 1 97 ? 4.047 1.316 12.521 1.00 84.81 97 GLY A C 1
ATOM 739 O O . GLY A 1 97 ? 5.111 0.911 12.053 1.00 84.81 97 GLY A O 1
ATOM 740 N N . LEU A 1 98 ? 3.192 0.502 13.150 1.00 88.31 98 LEU A N 1
ATOM 741 C CA . LEU A 1 98 ? 3.382 -0.944 13.233 1.00 88.31 98 LEU A CA 1
ATOM 742 C C . LEU A 1 98 ? 3.405 -1.565 11.828 1.00 88.31 98 LEU A C 1
ATOM 744 O O . LEU A 1 98 ? 2.405 -1.553 11.120 1.00 88.31 98 LEU A O 1
ATOM 748 N N . ILE A 1 99 ? 4.531 -2.136 11.407 1.00 90.12 99 ILE A N 1
ATOM 749 C CA . ILE A 1 99 ? 4.637 -2.771 10.086 1.00 90.12 99 ILE A CA 1
ATOM 750 C C . ILE A 1 99 ? 3.932 -4.130 10.137 1.00 90.12 99 ILE A C 1
ATOM 752 O O . ILE A 1 99 ? 4.403 -5.038 10.818 1.00 90.12 99 ILE A O 1
ATOM 756 N N . LEU A 1 100 ? 2.830 -4.275 9.398 1.00 88.50 100 LEU A N 1
ATOM 757 C CA . LEU A 1 100 ? 2.005 -5.491 9.396 1.00 88.50 100 LEU A CA 1
ATOM 758 C C . LEU A 1 100 ? 2.236 -6.369 8.171 1.00 88.50 100 LEU A C 1
ATOM 760 O O . LEU A 1 100 ? 1.825 -7.521 8.155 1.00 88.50 100 LEU A O 1
ATOM 764 N N . GLY A 1 101 ? 2.908 -5.849 7.148 1.00 85.56 101 GLY A N 1
ATOM 765 C CA . GLY A 1 101 ? 3.230 -6.602 5.945 1.00 85.56 1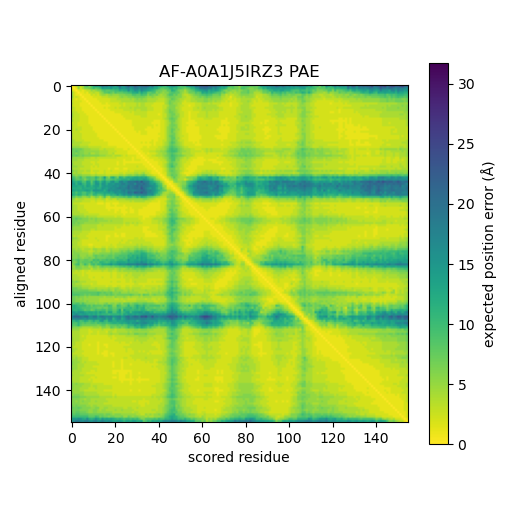01 GLY A CA 1
ATOM 766 C C . GLY A 1 101 ? 3.190 -5.725 4.709 1.00 85.56 101 GLY A C 1
ATOM 767 O O . GLY A 1 101 ? 3.339 -4.502 4.779 1.00 85.56 101 GLY A O 1
ATOM 768 N N . GLY A 1 102 ? 3.032 -6.363 3.559 1.00 84.50 102 GLY A N 1
ATOM 769 C CA . GLY A 1 102 ? 2.950 -5.667 2.287 1.00 84.50 102 GLY A CA 1
ATOM 770 C C . GLY A 1 102 ? 3.300 -6.549 1.102 1.00 84.50 102 GLY A C 1
ATOM 771 O O . GLY A 1 102 ? 3.983 -7.563 1.243 1.00 84.50 102 GLY A O 1
ATOM 772 N N . TYR A 1 103 ? 2.875 -6.110 -0.075 1.00 82.31 103 TYR A N 1
ATOM 773 C CA . TYR A 1 103 ? 3.399 -6.601 -1.337 1.00 82.31 103 TYR A CA 1
ATOM 774 C C . TYR A 1 103 ? 4.678 -5.848 -1.673 1.00 82.31 103 TYR A C 1
ATOM 776 O O . TYR A 1 103 ? 4.692 -4.626 -1.800 1.00 82.31 103 TYR A O 1
ATOM 784 N N . ALA A 1 104 ? 5.770 -6.578 -1.822 1.00 76.88 104 ALA A N 1
ATOM 785 C CA . ALA A 1 104 ? 7.040 -5.983 -2.179 1.00 76.88 104 ALA A CA 1
ATOM 786 C C . ALA A 1 104 ? 7.880 -7.016 -2.930 1.00 76.88 104 ALA A C 1
ATOM 788 O O . ALA A 1 104 ? 8.597 -7.811 -2.307 1.00 76.88 104 ALA A O 1
ATOM 789 N N . PRO A 1 105 ? 7.756 -7.063 -4.264 1.00 66.06 105 PRO A N 1
ATOM 790 C CA . PRO A 1 105 ? 8.484 -8.027 -5.064 1.00 66.06 105 PRO A CA 1
ATOM 791 C C . PRO A 1 105 ? 9.983 -7.822 -4.842 1.00 66.06 105 PRO A C 1
ATOM 793 O O . PRO A 1 105 ? 10.522 -6.744 -5.083 1.00 66.06 105 PRO A O 1
ATOM 796 N N . ALA A 1 106 ? 10.633 -8.865 -4.320 1.00 60.66 106 ALA A N 1
ATOM 797 C CA . ALA A 1 106 ? 12.054 -8.886 -3.986 1.00 60.66 106 ALA A CA 1
ATOM 798 C C . ALA A 1 106 ? 12.521 -7.821 -2.961 1.00 60.66 106 ALA A C 1
ATOM 800 O O . ALA A 1 106 ? 13.699 -7.499 -2.960 1.00 60.66 106 ALA A O 1
ATOM 801 N N . ARG A 1 107 ? 11.645 -7.309 -2.069 1.00 54.72 107 ARG A N 1
ATOM 802 C CA . ARG A 1 107 ? 11.834 -6.171 -1.114 1.00 54.72 107 ARG A CA 1
ATOM 803 C C . ARG A 1 107 ? 13.224 -5.962 -0.488 1.00 54.72 107 ARG A C 1
ATOM 805 O O . ARG A 1 107 ? 13.528 -4.848 -0.083 1.00 54.72 107 ARG A O 1
ATOM 812 N N . TYR A 1 108 ? 14.024 -7.015 -0.354 1.00 54.19 108 TYR A N 1
ATOM 813 C CA . TYR A 1 108 ? 15.327 -7.006 0.311 1.00 54.19 108 TYR A CA 1
ATOM 814 C C . TYR A 1 108 ? 16.426 -7.741 -0.473 1.00 54.19 108 TYR A C 1
ATOM 816 O O . TYR A 1 108 ? 17.434 -8.132 0.114 1.00 54.19 108 TYR A O 1
ATOM 824 N N . SER A 1 109 ? 16.236 -7.976 -1.774 1.00 65.31 109 SER A N 1
ATOM 825 C CA . SER A 1 109 ? 17.323 -8.363 -2.673 1.00 65.31 109 SER A CA 1
ATOM 826 C C . SER A 1 109 ? 17.577 -7.244 -3.671 1.00 65.31 109 SER A C 1
ATOM 828 O O . SER A 1 109 ? 16.662 -6.512 -4.038 1.00 65.31 109 SER A O 1
ATOM 830 N N . ASN A 1 110 ? 18.810 -7.144 -4.159 1.00 66.31 110 ASN A N 1
ATOM 831 C CA . ASN A 1 110 ? 19.180 -6.187 -5.203 1.00 66.31 110 ASN A CA 1
ATOM 832 C C . ASN A 1 110 ? 18.306 -6.334 -6.467 1.00 66.31 110 ASN A C 1
ATOM 834 O O . ASN A 1 110 ? 18.239 -5.417 -7.274 1.00 66.31 110 ASN A O 1
ATOM 838 N N . ASP A 1 111 ? 17.591 -7.455 -6.623 1.00 73.69 111 ASP A N 1
ATOM 839 C CA . ASP A 1 111 ? 16.686 -7.705 -7.743 1.00 73.69 111 ASP A CA 1
ATOM 840 C C . ASP A 1 111 ? 15.377 -6.894 -7.675 1.00 73.69 111 ASP A C 1
ATOM 842 O O . ASP A 1 111 ? 14.647 -6.844 -8.671 1.00 73.69 111 ASP A O 1
ATOM 846 N N . CYS A 1 112 ? 15.029 -6.259 -6.542 1.00 81.69 112 CYS A N 1
ATOM 847 C CA . CYS A 1 112 ? 13.861 -5.369 -6.499 1.00 81.69 112 CYS A CA 1
ATOM 848 C C . CYS A 1 112 ? 14.106 -4.029 -7.182 1.00 81.69 112 CYS A C 1
ATOM 850 O O . CYS A 1 112 ? 13.148 -3.454 -7.701 1.00 81.69 112 CYS A O 1
ATOM 852 N N . TYR A 1 113 ? 15.349 -3.560 -7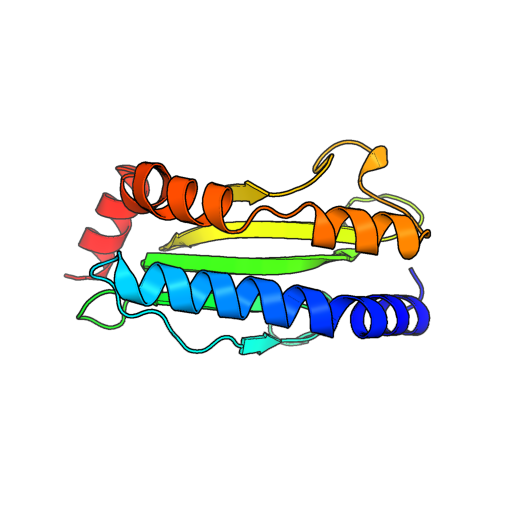.248 1.00 87.69 113 TYR A N 1
ATOM 853 C CA . TYR A 1 113 ? 15.678 -2.306 -7.909 1.00 87.69 113 TYR A CA 1
ATOM 854 C C . TYR A 1 113 ? 15.951 -2.543 -9.389 1.00 87.69 113 TYR A C 1
ATOM 856 O O . TYR A 1 113 ? 16.676 -3.452 -9.785 1.00 87.69 113 TYR A O 1
ATOM 864 N N . THR A 1 114 ? 15.324 -1.736 -10.234 1.00 88.62 114 THR A N 1
ATOM 865 C CA . THR A 1 114 ? 15.511 -1.805 -11.680 1.00 88.62 114 THR A CA 1
ATOM 866 C C . THR A 1 114 ? 15.361 -0.426 -12.300 1.00 88.62 114 THR A C 1
ATOM 868 O O . THR A 1 114 ? 14.613 0.418 -11.809 1.00 88.62 114 THR A O 1
ATOM 871 N N . THR A 1 115 ? 16.072 -0.195 -13.397 1.00 89.00 115 THR A N 1
ATOM 872 C CA . THR A 1 115 ? 15.888 0.976 -14.265 1.00 89.00 115 THR A CA 1
ATOM 873 C C . THR A 1 115 ? 14.907 0.695 -15.409 1.00 89.00 115 THR A C 1
ATOM 875 O O . THR A 1 115 ? 14.566 1.601 -16.169 1.00 89.00 115 THR A O 1
ATOM 878 N N . ASP A 1 116 ? 14.437 -0.550 -15.534 1.00 91.00 116 ASP A N 1
ATOM 879 C CA . ASP A 1 116 ? 13.479 -0.981 -16.548 1.00 91.00 116 ASP A CA 1
ATOM 880 C C . ASP A 1 116 ? 12.033 -0.709 -16.099 1.00 91.00 116 ASP A C 1
ATOM 882 O O . ASP A 1 116 ? 11.497 -1.350 -15.189 1.00 91.00 116 ASP A O 1
ATOM 886 N N . VAL A 1 117 ? 11.392 0.248 -16.770 1.00 91.12 117 VAL A N 1
ATOM 887 C CA . VAL A 1 117 ? 10.011 0.669 -16.502 1.00 91.12 117 VAL A CA 1
ATOM 888 C C . VAL A 1 117 ? 8.993 -0.418 -16.852 1.00 91.12 117 VAL A C 1
ATOM 890 O O . VAL A 1 117 ? 7.961 -0.512 -16.185 1.00 91.12 117 VAL A O 1
ATOM 893 N N . ASP A 1 118 ? 9.273 -1.275 -17.834 1.00 92.88 118 ASP A N 1
ATOM 894 C CA . ASP A 1 118 ? 8.367 -2.363 -18.215 1.00 92.88 118 ASP A CA 1
ATOM 895 C C . ASP A 1 118 ? 8.348 -3.449 -17.128 1.00 92.88 118 ASP A C 1
ATOM 897 O O . ASP A 1 118 ? 7.292 -4.003 -16.803 1.00 92.88 118 ASP A O 1
ATOM 901 N N . VAL A 1 119 ? 9.494 -3.695 -16.482 1.00 91.62 119 VAL A N 1
ATOM 902 C CA . VAL A 1 119 ? 9.584 -4.582 -15.310 1.00 91.62 119 VAL A CA 1
ATOM 903 C C . VAL A 1 119 ? 8.794 -4.011 -14.131 1.00 91.62 119 VAL A C 1
ATOM 905 O O . VAL A 1 119 ? 8.056 -4.747 -13.474 1.00 91.62 119 VAL A O 1
ATOM 908 N N . LEU A 1 120 ? 8.901 -2.706 -13.862 1.00 91.88 120 LEU A N 1
ATOM 909 C CA . LEU A 1 120 ? 8.115 -2.055 -12.806 1.00 91.88 120 LEU A CA 1
ATOM 910 C C . LEU A 1 120 ? 6.615 -2.100 -13.104 1.00 91.88 120 LEU A C 1
ATOM 912 O O . LEU A 1 120 ? 5.830 -2.412 -12.212 1.00 91.88 120 LEU A O 1
ATOM 916 N N . SER A 1 121 ? 6.228 -1.851 -14.355 1.00 92.94 121 SER A N 1
ATOM 917 C CA . SER A 1 121 ? 4.834 -1.924 -14.803 1.00 92.94 121 SER A CA 1
ATOM 918 C C . SER A 1 121 ? 4.270 -3.329 -14.605 1.00 92.94 121 SER A C 1
ATOM 920 O O . SER A 1 121 ? 3.223 -3.483 -13.985 1.00 92.94 121 SER A O 1
ATOM 922 N N . THR A 1 122 ? 5.024 -4.357 -15.007 1.00 92.31 122 THR A N 1
ATOM 923 C CA . THR A 1 122 ? 4.650 -5.765 -14.798 1.00 92.31 122 THR A CA 1
ATOM 924 C C . THR A 1 122 ? 4.433 -6.071 -13.315 1.00 92.31 122 THR A C 1
ATOM 926 O O . THR A 1 122 ? 3.431 -6.672 -12.951 1.00 92.31 122 THR A O 1
ATOM 929 N N . ARG A 1 123 ? 5.317 -5.595 -12.430 1.00 92.06 123 ARG A N 1
ATOM 930 C CA . ARG A 1 123 ? 5.180 -5.792 -10.975 1.00 92.06 123 ARG A CA 1
ATOM 931 C C . ARG A 1 123 ? 3.968 -5.076 -10.386 1.00 92.06 123 ARG A C 1
ATOM 933 O O . ARG A 1 123 ? 3.372 -5.580 -9.436 1.00 92.06 123 ARG A O 1
ATOM 940 N N . VAL A 1 124 ? 3.618 -3.897 -10.900 1.00 93.44 124 VAL A N 1
ATOM 941 C CA . VAL A 1 124 ? 2.373 -3.212 -10.523 1.00 93.44 124 VAL A CA 1
ATOM 942 C C . VAL A 1 124 ? 1.175 -4.031 -11.000 1.00 93.44 124 VAL A C 1
ATOM 944 O O . VAL A 1 124 ? 0.235 -4.229 -10.234 1.00 93.44 124 VAL A O 1
ATOM 947 N N . ASP A 1 125 ? 1.209 -4.550 -12.227 1.00 92.94 125 ASP A N 1
ATOM 948 C CA . ASP A 1 125 ? 0.143 -5.376 -12.799 1.00 92.94 125 ASP A CA 1
ATOM 949 C C . ASP A 1 125 ? -0.070 -6.683 -12.027 1.00 92.94 125 ASP A C 1
ATOM 951 O O . ASP A 1 125 ? -1.219 -7.051 -11.771 1.00 92.94 125 ASP A O 1
ATOM 955 N N . GLU A 1 126 ? 1.012 -7.315 -11.575 1.00 91.62 126 GLU A N 1
ATOM 956 C CA . GLU A 1 126 ? 1.016 -8.521 -10.739 1.00 91.62 126 GLU A CA 1
ATOM 957 C C . GLU A 1 126 ? 0.500 -8.291 -9.311 1.00 91.62 126 GLU A C 1
ATOM 959 O O . GLU A 1 126 ? 0.198 -9.261 -8.622 1.00 91.62 126 GLU A O 1
ATOM 964 N N . PHE A 1 127 ? 0.355 -7.038 -8.855 1.00 93.25 127 PHE A N 1
ATOM 965 C CA . PHE A 1 127 ? -0.265 -6.760 -7.559 1.00 93.25 127 PHE A CA 1
ATOM 966 C C . PHE A 1 127 ? -1.725 -7.230 -7.558 1.00 93.25 127 PHE A C 1
ATOM 968 O O . PHE A 1 127 ? -2.589 -6.613 -8.202 1.00 93.25 127 PHE A O 1
ATOM 975 N N . ASP A 1 128 ? -1.979 -8.311 -6.824 1.00 93.19 128 ASP A N 1
ATOM 976 C CA . ASP A 1 128 ? -3.291 -8.926 -6.678 1.00 93.19 128 ASP A CA 1
ATOM 977 C C . ASP A 1 128 ? -4.113 -8.195 -5.605 1.00 93.19 128 ASP A C 1
ATOM 979 O O . ASP A 1 128 ? -3.810 -8.204 -4.409 1.00 93.19 128 ASP A O 1
ATOM 983 N N . ILE A 1 129 ? -5.176 -7.533 -6.062 1.00 94.50 129 ILE A N 1
ATOM 984 C CA . ILE A 1 129 ? -6.087 -6.760 -5.215 1.00 94.50 129 ILE A CA 1
ATOM 985 C C . ILE A 1 129 ? -6.876 -7.681 -4.278 1.00 94.50 129 ILE A C 1
ATOM 987 O O . ILE A 1 129 ? -7.158 -7.296 -3.143 1.00 94.50 129 ILE A O 1
ATOM 991 N N . GLU A 1 130 ? -7.266 -8.867 -4.747 1.00 93.88 130 GLU A N 1
ATOM 992 C CA . GLU A 1 130 ? -8.066 -9.803 -3.961 1.00 93.88 130 GLU A CA 1
ATOM 993 C C . GLU A 1 130 ? -7.220 -10.407 -2.843 1.00 93.88 130 GLU A C 1
ATOM 995 O O . GLU A 1 130 ? -7.647 -10.396 -1.687 1.00 93.88 130 GLU A O 1
ATOM 1000 N N . GLU A 1 131 ? -6.003 -10.851 -3.161 1.00 93.00 131 GLU A N 1
ATOM 1001 C CA . GLU A 1 131 ? -5.056 -11.351 -2.161 1.00 93.00 131 GLU A CA 1
ATOM 1002 C C . GLU A 1 131 ? -4.740 -10.271 -1.114 1.00 93.00 131 GLU A C 1
ATOM 1004 O O . GLU A 1 131 ? -4.817 -10.527 0.090 1.00 93.00 131 GLU A O 1
ATOM 1009 N N . ALA A 1 132 ? -4.487 -9.030 -1.549 1.00 94.81 132 ALA A N 1
ATOM 1010 C CA . ALA A 1 132 ? -4.260 -7.906 -0.644 1.00 94.81 132 ALA A CA 1
ATOM 1011 C C . ALA A 1 132 ? -5.466 -7.631 0.272 1.00 94.81 132 ALA A C 1
ATOM 1013 O O . ALA A 1 132 ? -5.301 -7.425 1.476 1.00 94.81 132 ALA A O 1
ATOM 1014 N N . ALA A 1 133 ? -6.689 -7.648 -0.267 1.00 95.31 133 ALA A N 1
ATOM 1015 C CA . ALA A 1 133 ? -7.900 -7.457 0.528 1.00 95.31 133 ALA A CA 1
ATOM 1016 C C . ALA A 1 133 ? -8.091 -8.585 1.554 1.00 95.31 133 ALA A C 1
ATOM 1018 O O . ALA A 1 133 ? -8.423 -8.316 2.710 1.00 95.31 133 ALA A O 1
ATOM 1019 N N . GLN A 1 134 ? -7.851 -9.838 1.155 1.00 94.75 134 GLN A N 1
ATOM 1020 C CA . GLN A 1 134 ? -7.928 -10.992 2.050 1.00 94.75 134 GLN A CA 1
ATOM 1021 C C . GLN A 1 134 ? -6.899 -10.897 3.178 1.00 94.75 134 GLN A C 1
ATOM 1023 O O . GLN A 1 134 ? -7.264 -11.111 4.334 1.00 94.75 134 GLN A O 1
ATOM 1028 N N . PHE A 1 135 ? -5.656 -10.520 2.870 1.00 94.75 135 PHE A N 1
ATOM 1029 C CA . PHE A 1 135 ? -4.619 -10.291 3.876 1.00 94.75 135 PHE A CA 1
ATOM 1030 C C . PHE A 1 135 ? -5.040 -9.212 4.883 1.00 94.75 135 PHE A C 1
ATOM 1032 O O . PHE A 1 135 ? -4.966 -9.420 6.094 1.00 94.75 135 PHE A O 1
ATOM 1039 N N . ILE A 1 136 ? -5.546 -8.071 4.401 1.00 95.38 136 ILE A N 1
ATOM 1040 C CA . ILE A 1 136 ? -5.994 -6.977 5.274 1.00 95.38 136 ILE A CA 1
ATOM 1041 C C . ILE A 1 136 ? -7.077 -7.462 6.247 1.00 95.38 136 ILE A C 1
ATOM 1043 O O . ILE A 1 136 ? -6.986 -7.216 7.448 1.00 95.38 136 ILE A O 1
ATOM 1047 N N . VAL A 1 137 ? -8.096 -8.158 5.740 1.00 95.69 137 VAL A N 1
ATOM 1048 C CA . VAL A 1 137 ? -9.259 -8.578 6.535 1.00 95.69 137 VAL A CA 1
ATOM 1049 C C . VAL A 1 137 ? -8.916 -9.701 7.513 1.00 95.69 137 VAL A C 1
ATOM 1051 O O . VAL A 1 137 ? -9.330 -9.655 8.675 1.00 95.69 137 VAL A O 1
ATOM 1054 N N . ASN A 1 138 ? -8.181 -10.709 7.043 1.00 95.31 138 ASN A N 1
ATOM 1055 C CA . ASN A 1 138 ? -7.974 -11.954 7.777 1.00 95.31 138 ASN A CA 1
ATOM 1056 C C . ASN A 1 138 ? -6.720 -11.936 8.654 1.00 95.31 138 ASN A C 1
ATOM 1058 O O . ASN A 1 138 ? -6.659 -12.700 9.616 1.00 95.31 138 ASN A O 1
ATOM 1062 N N . GLU A 1 139 ? -5.742 -11.086 8.338 1.00 94.31 139 GLU A N 1
ATOM 1063 C CA . GLU A 1 139 ? -4.462 -11.029 9.046 1.00 94.31 139 GLU A CA 1
ATOM 1064 C C . GLU A 1 139 ? -4.239 -9.651 9.670 1.00 94.31 139 GLU A C 1
ATOM 1066 O O . GLU A 1 139 ? -4.260 -9.533 10.893 1.00 94.31 139 GLU A O 1
ATOM 1071 N N . ALA A 1 140 ? -4.101 -8.590 8.865 1.00 93.94 140 ALA A N 1
ATOM 1072 C CA . ALA A 1 140 ? -3.669 -7.282 9.372 1.00 93.94 140 ALA A CA 1
ATOM 1073 C C . ALA A 1 140 ? -4.627 -6.698 10.424 1.00 93.94 140 ALA A C 1
ATOM 1075 O O . ALA A 1 140 ? -4.194 -6.252 11.484 1.00 93.94 140 ALA A O 1
ATOM 1076 N N . LEU A 1 141 ? -5.939 -6.732 10.164 1.00 94.75 141 LEU A N 1
ATOM 1077 C CA . LEU A 1 141 ? -6.957 -6.232 11.097 1.00 94.75 141 LEU A CA 1
ATOM 1078 C C . LEU A 1 141 ? -7.208 -7.168 12.290 1.00 94.75 141 LEU A C 1
ATOM 1080 O O . LEU A 1 141 ? -7.890 -6.777 13.236 1.00 94.75 141 LEU A O 1
ATOM 1084 N N . GLN A 1 142 ? -6.660 -8.384 12.259 1.00 94.81 142 GLN A N 1
ATOM 1085 C CA . GLN A 1 142 ? -6.731 -9.346 13.360 1.00 94.81 142 GLN A CA 1
ATOM 1086 C C . GLN A 1 142 ? -5.473 -9.321 14.241 1.00 94.81 142 GLN A C 1
ATOM 1088 O O . GLN A 1 142 ? -5.427 -10.031 15.246 1.00 94.81 142 GLN A O 1
ATOM 1093 N N . ASP A 1 143 ? -4.464 -8.511 13.899 1.00 95.50 143 ASP A N 1
ATOM 1094 C CA . ASP A 1 143 ? -3.217 -8.440 14.653 1.00 95.50 143 ASP A CA 1
ATOM 1095 C C . ASP A 1 143 ? -3.457 -7.942 16.092 1.00 95.50 143 ASP A C 1
ATOM 1097 O O . ASP A 1 143 ? -3.986 -6.854 16.341 1.00 95.50 143 ASP A O 1
ATOM 1101 N N . GLU A 1 144 ? -3.071 -8.758 17.077 1.00 95.12 144 GLU A N 1
ATOM 1102 C CA . GLU A 1 144 ? -3.321 -8.465 18.491 1.00 95.12 144 GLU A CA 1
ATOM 1103 C C . GLU A 1 144 ? -2.576 -7.213 18.976 1.00 95.12 144 GLU A C 1
ATOM 1105 O O . GLU A 1 144 ? -3.087 -6.488 19.840 1.00 95.12 144 GLU A O 1
ATOM 1110 N N . THR A 1 145 ? -1.384 -6.957 18.427 1.00 93.88 145 THR A N 1
ATOM 1111 C CA . THR A 1 145 ? -0.562 -5.792 18.771 1.00 93.88 145 THR A CA 1
ATOM 1112 C C . THR A 1 145 ? -1.238 -4.531 18.260 1.00 93.88 145 THR A C 1
ATOM 1114 O O . THR A 1 145 ? -1.494 -3.621 19.053 1.00 93.88 145 THR A O 1
ATOM 1117 N N . LEU A 1 146 ? -1.654 -4.528 16.991 1.00 93.94 146 LEU A N 1
ATOM 1118 C CA . LEU A 1 146 ? -2.433 -3.446 16.397 1.00 93.94 146 LEU A CA 1
ATOM 1119 C C . LEU A 1 146 ? -3.688 -3.152 17.225 1.00 93.94 146 LEU A C 1
ATOM 1121 O O . LEU A 1 146 ? -3.943 -2.015 17.630 1.00 93.94 146 LEU A O 1
ATOM 1125 N N . LEU A 1 147 ? -4.491 -4.184 17.498 1.00 93.88 147 LEU A N 1
ATOM 1126 C CA . LEU A 1 147 ? -5.761 -4.024 18.204 1.00 93.88 147 LEU A CA 1
ATOM 1127 C C . LEU A 1 147 ? -5.572 -3.513 19.634 1.00 93.88 147 LEU A C 1
ATOM 1129 O O . LEU A 1 147 ? -6.482 -2.885 20.186 1.00 93.88 147 LEU A O 1
ATOM 1133 N N . LYS A 1 148 ? -4.431 -3.799 20.266 1.00 94.12 148 LYS A N 1
ATOM 1134 C CA . LYS A 1 148 ? -4.075 -3.242 21.570 1.00 94.12 148 LYS A CA 1
ATOM 1135 C C . LYS A 1 148 ? -3.728 -1.757 21.454 1.00 94.12 148 LYS A C 1
ATOM 1137 O O . LYS A 1 148 ? -4.281 -0.964 22.214 1.00 94.12 148 LYS A O 1
ATOM 1142 N N . GLU A 1 149 ? -2.875 -1.383 20.506 1.00 92.81 149 GLU A N 1
ATOM 1143 C CA . GLU A 1 149 ? -2.448 0.006 20.294 1.00 92.81 149 GLU A CA 1
ATOM 1144 C C . GLU A 1 149 ? -3.633 0.918 19.955 1.00 92.81 149 GLU A C 1
ATOM 1146 O O . GLU A 1 149 ? -3.829 1.955 20.591 1.00 92.81 149 GLU A O 1
ATOM 1151 N N . VAL A 1 150 ? -4.512 0.482 19.049 1.00 92.38 150 VAL A N 1
ATOM 1152 C CA . VAL A 1 150 ? -5.736 1.218 18.689 1.00 92.38 150 VAL A CA 1
ATOM 1153 C C . VAL A 1 150 ? -6.661 1.389 19.895 1.00 92.38 150 VAL A C 1
ATOM 1155 O O . VAL A 1 150 ? -7.228 2.467 20.096 1.00 92.38 150 VAL A O 1
ATOM 1158 N N . ARG A 1 151 ? -6.817 0.347 20.724 1.00 92.50 151 ARG A N 1
ATOM 1159 C CA . ARG A 1 151 ? -7.626 0.413 21.952 1.00 92.50 151 ARG A CA 1
ATOM 1160 C C . ARG A 1 151 ? -7.060 1.399 22.964 1.00 92.50 151 ARG A C 1
ATOM 1162 O O . ARG A 1 151 ? -7.836 2.018 23.684 1.00 92.50 151 ARG A O 1
ATOM 1169 N N . GLU A 1 152 ? -5.742 1.524 23.058 1.00 91.50 152 GLU A N 1
ATOM 1170 C CA . GLU A 1 152 ? -5.089 2.479 23.954 1.00 91.50 152 GLU A CA 1
ATOM 1171 C C . GLU A 1 152 ? -5.225 3.918 23.448 1.00 91.50 152 GLU A C 1
ATOM 1173 O O . GLU A 1 152 ? -5.558 4.793 24.245 1.00 91.50 152 GLU A O 1
ATOM 1178 N N . ALA A 1 153 ? -5.074 4.141 22.141 1.00 88.19 153 ALA A N 1
ATOM 1179 C CA . ALA A 1 153 ? -5.251 5.448 21.506 1.00 88.19 153 ALA A CA 1
ATOM 1180 C C . ALA A 1 153 ? -6.711 5.939 21.501 1.00 88.19 153 ALA A C 1
ATOM 1182 O O . ALA A 1 153 ? -6.969 7.137 21.457 1.00 88.19 153 ALA A O 1
ATOM 1183 N N . SER A 1 154 ? -7.673 5.014 21.560 1.00 82.44 154 SER A N 1
ATOM 1184 C CA . SER A 1 154 ? -9.110 5.310 21.510 1.00 82.44 154 SER A CA 1
ATOM 1185 C C . SER A 1 154 ? -9.756 5.517 22.888 1.00 82.44 154 SER A C 1
ATOM 1187 O O . SER A 1 154 ? -10.985 5.547 22.964 1.00 82.44 154 SER A O 1
ATOM 1189 N N . LYS A 1 155 ? -8.991 5.598 23.982 1.00 77.94 155 LYS A N 1
ATOM 1190 C CA . LYS A 1 155 ? -9.522 5.874 25.333 1.00 77.94 155 LYS A CA 1
ATOM 1191 C C . LYS A 1 155 ? -9.830 7.352 25.519 1.00 77.94 155 LYS A C 1
ATOM 1193 O O . LYS A 1 155 ? -10.952 7.627 25.999 1.00 77.94 155 LYS A O 1
#

Radius of gyration: 15.78 Å; Cα contacts (8 Å, |Δi|>4): 259; chains: 1; bounding box: 42×30×44 Å

Secondary structure (DSSP, 8-state):
--HHHHHHHHHHHHHHHHHHHHHHHHHHTTT-SSEEPPPEEE--BTTTTB---EEEEEEE-TT--EEEEEEEEEEEGGGGT-SS-EEEEEEEEEGGG-EEEEE-TTTTSGGG-BS-HHHHHHHHHT--HHHHHHHHHHTGGG-HHHHHHHHHHT-

Solvent-accessible surface area (backbone atoms only — not comparable to full-atom values): 8616 Å² total; per-residue (Å²): 87,60,70,71,59,53,51,53,53,46,66,72,43,46,63,61,52,49,52,50,53,48,51,38,48,56,54,44,57,76,76,51,96,45,52,58,53,71,78,43,79,49,56,60,33,87,87,74,77,37,80,42,43,34,39,33,37,37,32,18,47,99,83,71,47,61,46,34,39,39,38,38,35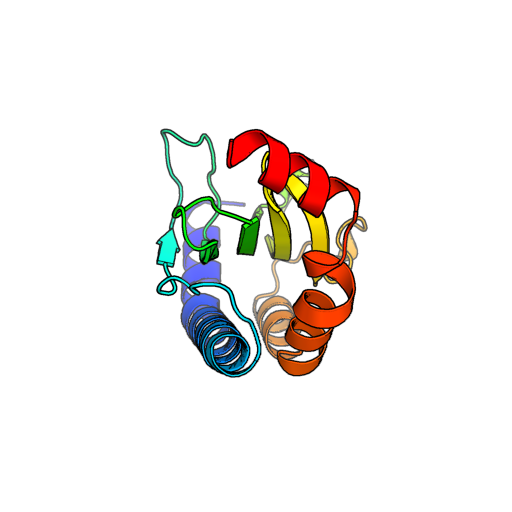,48,42,55,18,51,84,76,75,39,92,53,24,34,30,62,35,33,40,34,30,28,41,99,68,41,79,66,52,61,56,43,69,49,76,87,45,82,81,26,39,40,81,51,63,68,62,52,46,50,56,59,68,67,58,54,54,66,62,51,50,50,43,43,64,72,43,54,74,61,34,67,66,49,57,50,52,47,55,63,76,69,110